Protein AF-A0A3D4AC19-F1 (afdb_monomer)

Secondary structure (DSSP, 8-state):
-HHHHTTTTTS-S--TT--TTGGG--SSS-HHHHHHHHHHHHHHT--GGG-SEEEETTEEEEHHHHHHHHHHHHHHHHHHHHHHHHHHHGGGPPP----

Solvent-accessible surface area (backbone atoms only — not comparable to full-atom values): 5936 Å² total; per-residue (Å²): 105,50,53,54,39,52,60,37,80,82,36,46,35,74,52,94,87,64,56,76,70,64,61,66,53,60,87,89,56,62,40,66,58,58,43,50,51,46,46,52,56,49,57,71,71,60,52,88,84,62,60,43,75,24,45,44,81,92,37,82,41,40,38,62,58,55,51,51,52,53,51,52,52,50,54,51,52,52,49,52,52,52,50,52,51,42,65,74,42,47,94,73,52,75,79,86,75,85,130

pLDDT: mean 85.82, std 9.53, range [39.0, 96.88]

Sequence (99 aa):
MLSRWTDFLTSDGEKECRNRESEFEAKDESVEGLCWNCIFKALEHLNDNDLGIITTRNELQSSAEANNRQIAHYVYHVGQIVYLAKAIQSLQWETLYYC

Radius of gyration: 16.44 Å; Cα contacts (8 Å, |Δi|>4): 71; chains: 1; bounding box: 35×32×44 Å

Foldseek 3Di:
DQLCLVVVLEDQSPDPPDDPVVLCDDPDDHSVCVVVVSNVVSVVPDDPVSQAWGHYPNDTDTPVVVVVVVVVVVVVVVVVVLVVVCVVCPVNDDDDDDD

Mean predicted aligned error: 5.97 Å

Structure (mmCIF, N/CA/C/O backbone):
data_AF-A0A3D4AC19-F1
#
_entry.id   AF-A0A3D4AC19-F1
#
loop_
_atom_site.group_PDB
_atom_site.id
_atom_site.type_symbol
_atom_site.label_atom_id
_atom_site.label_alt_id
_atom_site.label_comp_id
_atom_site.label_asym_id
_atom_site.label_entity_id
_atom_site.label_seq_id
_atom_site.pdbx_PDB_ins_code
_atom_site.Cartn_x
_atom_site.Cartn_y
_atom_site.Cartn_z
_atom_site.occupancy
_atom_site.B_iso_or_equiv
_atom_site.auth_seq_id
_atom_site.auth_comp_id
_atom_site.auth_asym_id
_atom_site.auth_atom_id
_atom_site.pdbx_PDB_model_num
ATOM 1 N N . MET A 1 1 ? -5.949 3.591 -4.911 1.00 77.12 1 MET A N 1
ATOM 2 C CA . MET A 1 1 ? -5.208 2.315 -5.017 1.00 77.12 1 MET A CA 1
ATOM 3 C C . MET A 1 1 ? -5.142 1.862 -6.467 1.00 77.12 1 MET A C 1
ATOM 5 O O . MET A 1 1 ? -4.052 1.542 -6.912 1.00 77.12 1 MET A O 1
ATOM 9 N N . LEU A 1 2 ? -6.243 1.922 -7.218 1.00 85.00 2 LEU A N 1
ATOM 10 C CA . LEU A 1 2 ? -6.340 1.446 -8.603 1.00 85.00 2 LEU A CA 1
ATOM 11 C C . LEU A 1 2 ? -5.279 2.024 -9.552 1.00 85.00 2 LEU A C 1
ATOM 13 O O . LEU A 1 2 ? -4.560 1.263 -10.195 1.00 85.00 2 LEU A O 1
ATOM 17 N N . SER A 1 3 ? -5.111 3.351 -9.599 1.00 86.31 3 SER A N 1
ATOM 18 C CA . SER A 1 3 ? -4.182 3.979 -10.556 1.00 86.31 3 SER A CA 1
ATOM 19 C C . SER A 1 3 ? -2.720 3.582 -10.320 1.00 86.31 3 SER A C 1
ATOM 21 O O . SER A 1 3 ? -1.949 3.494 -11.264 1.00 86.31 3 SER A O 1
ATOM 23 N N . ARG A 1 4 ? -2.341 3.306 -9.064 1.00 84.81 4 ARG A N 1
ATOM 24 C CA . ARG A 1 4 ? -0.965 2.929 -8.694 1.00 84.81 4 ARG A CA 1
ATOM 25 C C . ARG A 1 4 ? -0.622 1.476 -8.998 1.00 84.81 4 ARG A C 1
ATOM 27 O O . ARG A 1 4 ? 0.554 1.162 -9.071 1.00 84.81 4 ARG A O 1
ATOM 34 N N . TRP A 1 5 ? -1.622 0.609 -9.124 1.00 88.81 5 TRP A N 1
ATOM 35 C CA . TRP A 1 5 ? -1.424 -0.815 -9.411 1.00 88.81 5 TRP A CA 1
ATOM 36 C C . TRP A 1 5 ? -1.743 -1.173 -10.866 1.00 88.81 5 TRP A C 1
ATOM 38 O O . TRP A 1 5 ? -1.249 -2.174 -11.377 1.00 88.81 5 TRP A O 1
ATOM 48 N N . THR A 1 6 ? -2.505 -0.328 -11.564 1.00 87.38 6 THR A N 1
ATOM 49 C CA . THR A 1 6 ? -2.746 -0.465 -13.005 1.00 87.38 6 THR A CA 1
ATOM 50 C C . THR A 1 6 ? -1.497 -0.050 -13.780 1.00 87.38 6 THR A C 1
ATOM 52 O O . THR A 1 6 ? -1.062 1.096 -13.680 1.00 87.38 6 THR A O 1
ATOM 55 N N . ASP A 1 7 ? -0.939 -0.970 -14.569 1.00 86.62 7 ASP A N 1
ATOM 56 C CA . ASP A 1 7 ? 0.284 -0.771 -15.362 1.00 86.62 7 ASP A CA 1
ATOM 57 C C . ASP A 1 7 ? 1.507 -0.358 -14.520 1.00 86.62 7 ASP A C 1
ATOM 59 O O . ASP A 1 7 ? 2.359 0.397 -14.992 1.00 86.62 7 ASP A O 1
ATOM 63 N N . PHE A 1 8 ? 1.601 -0.807 -13.263 1.00 86.25 8 PHE A N 1
ATOM 64 C CA . PHE A 1 8 ? 2.534 -0.232 -12.280 1.00 86.25 8 PHE A CA 1
ATOM 65 C C . PHE A 1 8 ? 4.026 -0.360 -12.644 1.00 86.25 8 PHE A C 1
ATOM 67 O O . PHE A 1 8 ? 4.834 0.451 -12.202 1.00 86.25 8 PHE A O 1
ATOM 74 N N . LEU A 1 9 ? 4.402 -1.348 -13.466 1.00 88.69 9 LEU A N 1
ATOM 75 C CA . LEU A 1 9 ? 5.778 -1.502 -13.958 1.00 88.69 9 LEU A CA 1
ATOM 76 C C . LEU A 1 9 ? 6.141 -0.494 -15.056 1.00 88.69 9 LEU A C 1
ATOM 78 O O . LEU A 1 9 ? 7.315 -0.274 -15.336 1.00 88.69 9 LEU A O 1
ATOM 82 N N . THR A 1 10 ? 5.138 0.096 -15.707 1.00 87.69 10 THR A N 1
ATOM 83 C CA . THR A 1 10 ? 5.318 0.895 -16.931 1.00 87.69 10 THR A CA 1
ATOM 84 C C . THR A 1 10 ? 4.746 2.305 -16.828 1.00 87.69 10 THR A C 1
ATOM 86 O O . THR A 1 10 ? 4.988 3.128 -17.708 1.00 87.69 10 THR A O 1
ATOM 89 N N . SER A 1 11 ? 4.007 2.612 -15.760 1.00 86.69 11 SER A N 1
ATOM 90 C CA . SER A 1 11 ? 3.394 3.917 -15.542 1.00 86.69 11 SER A CA 1
ATOM 91 C C . SER A 1 11 ? 3.622 4.424 -14.123 1.00 86.69 11 SER A C 1
ATOM 93 O O . SER A 1 11 ? 3.687 3.647 -13.176 1.00 86.69 11 SER A O 1
ATOM 95 N N . ASP A 1 12 ? 3.684 5.749 -13.985 1.00 84.69 12 ASP A N 1
ATOM 96 C CA . ASP A 1 12 ? 3.893 6.434 -12.704 1.00 84.69 12 ASP A CA 1
ATOM 97 C C . ASP A 1 12 ? 2.775 6.151 -11.678 1.00 84.69 12 ASP A C 1
ATOM 99 O O . ASP A 1 12 ? 2.976 6.140 -10.463 1.00 84.69 12 ASP A O 1
ATOM 103 N N . GLY A 1 13 ? 1.556 5.925 -12.166 1.00 80.31 13 GLY A N 1
ATOM 104 C CA . GLY A 1 13 ? 0.366 5.814 -11.329 1.00 80.31 13 GLY A CA 1
ATOM 105 C C . GLY A 1 13 ? -0.207 7.158 -10.852 1.00 80.31 13 GLY A C 1
ATOM 106 O O . GLY A 1 13 ? -1.330 7.181 -10.339 1.00 80.31 13 GLY A O 1
ATOM 107 N N . GLU A 1 14 ? 0.482 8.284 -11.064 1.00 80.12 14 GLU A N 1
ATOM 108 C CA . GLU A 1 14 ? -0.069 9.651 -11.017 1.00 80.12 14 GLU A CA 1
ATOM 109 C C . GLU A 1 14 ? -0.398 10.148 -12.443 1.00 80.12 14 GLU A C 1
ATOM 111 O O . GLU A 1 14 ? 0.265 11.019 -12.998 1.00 80.12 14 GLU A O 1
ATOM 116 N N . LYS A 1 15 ? -1.412 9.546 -13.079 1.00 78.50 15 LYS A N 1
ATOM 117 C CA . LYS A 1 15 ? -1.849 9.899 -14.444 1.00 78.50 15 LYS A CA 1
ATOM 118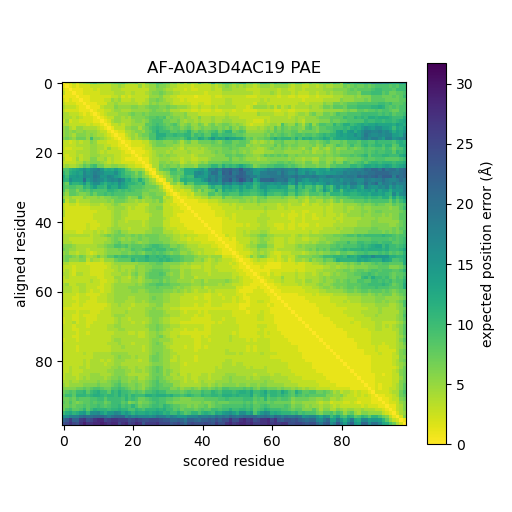 C C . LYS A 1 15 ? -2.592 11.250 -14.428 1.00 78.50 15 LYS A C 1
ATOM 120 O O . LYS A 1 15 ? -3.351 11.502 -13.499 1.00 78.50 15 LYS A O 1
ATOM 125 N N . GLU A 1 16 ? -2.461 12.093 -15.458 1.00 78.25 16 GLU A N 1
ATOM 126 C CA . GLU A 1 16 ? -3.182 13.390 -15.523 1.00 78.25 16 GLU A CA 1
ATOM 127 C C . GLU A 1 16 ? -4.710 13.232 -15.457 1.00 78.25 16 GLU A C 1
ATOM 129 O O . GLU A 1 16 ? -5.416 14.077 -14.914 1.00 78.25 16 GLU A O 1
ATOM 134 N N . CYS A 1 17 ? -5.229 12.114 -15.967 1.00 78.38 17 CYS A N 1
ATOM 135 C CA . CYS A 1 17 ? -6.647 11.767 -15.916 1.00 78.38 17 CYS A CA 1
ATOM 136 C C . CYS A 1 17 ? -7.088 11.126 -14.588 1.00 78.38 17 CYS A C 1
ATOM 138 O O . CYS A 1 17 ? -8.228 10.669 -14.473 1.00 78.38 17 CYS A O 1
ATOM 140 N N . ARG A 1 18 ? -6.202 11.038 -13.589 1.00 83.69 18 ARG A N 1
ATOM 141 C CA . ARG A 1 18 ? -6.491 10.371 -12.322 1.00 83.69 18 ARG A CA 1
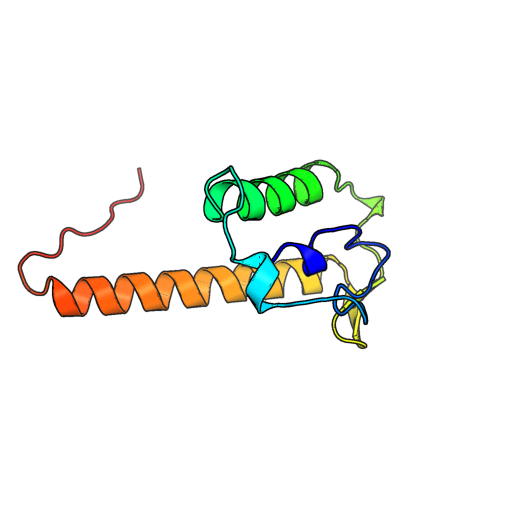ATOM 142 C C . ARG A 1 18 ? -7.427 11.218 -11.462 1.00 83.69 18 ARG A C 1
ATOM 144 O O . ARG A 1 18 ? -7.061 12.289 -10.991 1.00 83.69 18 ARG A O 1
ATOM 151 N N . ASN A 1 19 ? -8.600 10.668 -11.166 1.00 84.94 19 ASN A N 1
ATOM 152 C CA . ASN A 1 19 ? -9.515 11.193 -10.159 1.00 84.94 19 ASN A CA 1
ATOM 153 C C . ASN A 1 19 ? -9.458 10.292 -8.918 1.00 84.94 19 ASN A C 1
ATOM 155 O O . ASN A 1 19 ? -9.965 9.168 -8.926 1.00 84.94 19 ASN A O 1
ATOM 159 N N . ARG A 1 20 ? -8.802 10.785 -7.863 1.00 83.94 20 ARG A N 1
ATOM 160 C CA . ARG A 1 20 ? -8.495 10.000 -6.664 1.00 83.94 20 ARG A CA 1
ATOM 161 C C . ARG A 1 20 ? -9.753 9.588 -5.914 1.00 83.94 20 ARG A C 1
ATOM 163 O O . ARG A 1 20 ? -9.799 8.467 -5.425 1.00 83.94 20 ARG A O 1
ATOM 170 N N . GLU A 1 21 ? -10.731 10.474 -5.818 1.00 83.38 21 GLU A N 1
ATOM 171 C CA . GLU A 1 21 ? -11.999 10.256 -5.130 1.00 83.38 21 GLU A CA 1
ATOM 172 C C . GLU A 1 21 ? -12.785 9.139 -5.817 1.00 83.38 21 GLU A C 1
ATOM 174 O O . GLU A 1 21 ? -13.215 8.192 -5.161 1.00 83.38 21 GLU A O 1
ATOM 179 N N . SER A 1 22 ? -12.843 9.176 -7.150 1.00 82.81 22 SER A N 1
ATOM 180 C CA . SER A 1 22 ? -13.547 8.167 -7.946 1.00 82.81 22 SER A CA 1
ATOM 181 C C . SER A 1 22 ? -12.946 6.762 -7.842 1.00 82.81 22 SER A C 1
ATOM 183 O O . SER A 1 22 ? -13.649 5.781 -8.069 1.00 82.81 22 SER A O 1
ATOM 185 N N . GLU A 1 23 ? -11.670 6.627 -7.450 1.00 80.12 23 GLU A N 1
ATOM 186 C CA . GLU A 1 23 ? -11.068 5.310 -7.187 1.00 80.12 23 GLU A CA 1
ATOM 187 C C . GLU A 1 23 ? -11.689 4.604 -5.975 1.00 80.12 23 GLU A C 1
ATOM 189 O O . GLU A 1 23 ? -11.466 3.407 -5.795 1.00 80.12 23 GLU A O 1
ATOM 194 N N . PHE A 1 24 ? -12.423 5.339 -5.136 1.00 76.94 24 PHE A N 1
ATOM 195 C CA . PHE A 1 24 ? -13.089 4.827 -3.945 1.00 76.94 24 PHE A CA 1
ATOM 196 C C . PHE A 1 24 ? -14.620 4.857 -4.060 1.00 76.94 24 PHE A C 1
ATOM 198 O O . PHE A 1 24 ? -15.310 4.649 -3.064 1.00 76.94 24 PHE A O 1
ATOM 205 N N . GLU A 1 25 ? -15.162 5.107 -5.253 1.00 79.44 25 GLU A N 1
ATOM 206 C CA . GLU A 1 25 ? -16.601 5.082 -5.513 1.00 79.44 25 GLU A CA 1
ATOM 207 C C . GLU A 1 25 ? -17.025 3.702 -6.037 1.00 79.44 25 GLU A C 1
ATOM 209 O O . GLU A 1 25 ? -16.488 3.203 -7.027 1.00 79.44 25 GLU A O 1
ATOM 214 N N . ALA A 1 26 ? -18.011 3.070 -5.391 1.00 62.56 26 ALA A N 1
ATOM 215 C CA . ALA A 1 26 ? -18.606 1.829 -5.891 1.00 62.56 26 ALA A CA 1
ATOM 216 C C . ALA A 1 26 ? -19.637 2.182 -6.955 1.00 62.56 26 ALA A C 1
ATOM 218 O O . ALA A 1 26 ? -20.591 2.902 -6.664 1.00 62.56 26 ALA A O 1
ATOM 219 N N . LYS A 1 27 ? -19.459 1.655 -8.168 1.00 65.38 27 LYS A N 1
ATOM 220 C CA . LYS A 1 27 ? -20.477 1.753 -9.220 1.00 65.38 27 LYS A CA 1
ATOM 221 C C . LYS A 1 27 ? -21.380 0.517 -9.250 1.00 65.38 27 LYS A C 1
ATOM 223 O O . LYS A 1 27 ? -22.586 0.705 -9.271 1.00 65.38 27 LYS A O 1
ATOM 228 N N . ASP A 1 28 ? -20.822 -0.695 -9.120 1.00 62.53 28 ASP A N 1
ATOM 229 C CA . ASP A 1 28 ? -21.592 -1.960 -9.172 1.00 62.53 28 ASP A CA 1
ATOM 230 C C . ASP A 1 28 ? -21.026 -3.123 -8.308 1.00 62.53 28 ASP A C 1
ATOM 232 O O . ASP A 1 28 ? -21.749 -4.065 -7.991 1.00 62.53 28 ASP A O 1
ATOM 236 N N . GLU A 1 29 ? -19.760 -3.064 -7.874 1.00 62.69 29 GLU A N 1
ATOM 237 C CA . GLU A 1 29 ? -19.118 -4.018 -6.945 1.00 62.69 29 GLU A CA 1
ATOM 238 C C . GLU A 1 29 ? -18.693 -3.297 -5.655 1.00 62.69 29 GLU A C 1
ATOM 240 O O . GLU A 1 29 ? -18.584 -2.066 -5.635 1.00 62.69 29 GLU A O 1
ATOM 245 N N . SER A 1 30 ? -18.409 -4.034 -4.570 1.00 73.31 30 SER A N 1
ATOM 246 C CA . SER A 1 30 ? -17.800 -3.401 -3.396 1.00 73.31 30 SER A CA 1
ATOM 247 C C . SER A 1 30 ? -16.442 -2.807 -3.794 1.00 73.31 30 SER A C 1
ATOM 249 O O . SER A 1 30 ? -15.579 -3.487 -4.350 1.00 73.31 30 SER A O 1
ATOM 251 N N . VAL A 1 31 ? -16.248 -1.515 -3.512 1.00 67.69 31 VAL A N 1
ATOM 252 C CA . VAL A 1 31 ? -14.997 -0.771 -3.780 1.00 67.69 31 VAL A CA 1
ATOM 253 C C . VAL A 1 31 ? -13.772 -1.530 -3.285 1.00 67.69 31 VAL A C 1
ATOM 255 O O . VAL A 1 31 ? -12.722 -1.550 -3.927 1.00 67.69 31 VAL A O 1
ATOM 258 N N . GLU A 1 32 ? -13.932 -2.161 -2.125 1.00 68.88 32 GLU A N 1
ATOM 259 C CA . GLU A 1 32 ? -12.922 -2.978 -1.481 1.00 68.88 32 GLU A CA 1
ATOM 260 C C . GLU A 1 32 ? -12.499 -4.157 -2.367 1.00 68.88 32 GLU A C 1
ATOM 262 O O . GLU A 1 32 ? -11.306 -4.317 -2.627 1.00 68.88 32 GLU A O 1
ATOM 267 N N . GLY A 1 33 ? -13.458 -4.923 -2.899 1.00 75.50 33 GLY A N 1
ATOM 268 C CA . GLY A 1 33 ? -13.183 -6.054 -3.782 1.00 75.50 33 GLY A CA 1
ATOM 269 C C . GLY A 1 33 ? -12.440 -5.628 -5.046 1.00 75.50 33 GLY A C 1
ATOM 270 O O . GLY A 1 33 ? -11.429 -6.230 -5.399 1.00 75.50 33 GLY A O 1
ATOM 271 N N . LEU A 1 34 ? -12.870 -4.535 -5.681 1.00 79.31 34 LEU A N 1
ATOM 272 C CA . LEU A 1 34 ? -12.211 -3.987 -6.871 1.00 79.31 34 LEU A CA 1
ATOM 273 C C . LEU A 1 34 ? -10.758 -3.573 -6.601 1.00 79.31 34 LE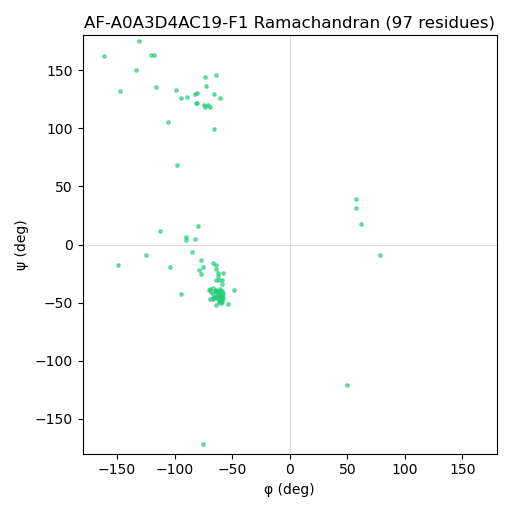U A C 1
ATOM 275 O O . LEU A 1 34 ? -9.858 -3.908 -7.378 1.00 79.31 34 LEU A O 1
ATOM 279 N N . CYS A 1 35 ? -10.512 -2.861 -5.498 1.00 81.25 35 CYS A N 1
ATOM 280 C CA . CYS A 1 35 ? -9.174 -2.382 -5.156 1.00 81.25 35 CYS A CA 1
ATOM 281 C C . CYS A 1 35 ? -8.219 -3.532 -4.830 1.00 81.25 35 CYS A C 1
ATOM 283 O O . CYS A 1 35 ? -7.111 -3.562 -5.365 1.00 81.25 35 CYS A O 1
ATOM 285 N N . TRP A 1 36 ? -8.639 -4.485 -3.997 1.00 86.56 36 TRP A N 1
ATOM 286 C CA .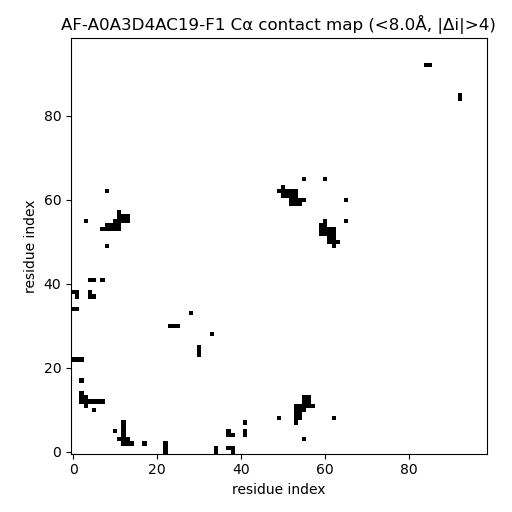 TRP A 1 36 ? -7.796 -5.625 -3.637 1.00 86.56 36 TRP A CA 1
ATOM 287 C C . TRP A 1 36 ? -7.557 -6.563 -4.818 1.00 86.56 36 TRP A C 1
ATOM 289 O O . TRP A 1 36 ? -6.418 -6.961 -5.047 1.00 86.56 36 TRP A O 1
ATOM 299 N N . ASN A 1 37 ? -8.578 -6.838 -5.633 1.00 88.38 37 ASN A N 1
ATOM 300 C CA . ASN A 1 37 ? -8.417 -7.655 -6.836 1.00 88.38 37 ASN A CA 1
ATOM 301 C C . ASN A 1 37 ? -7.424 -7.034 -7.826 1.00 88.38 37 ASN A C 1
ATOM 303 O O . ASN A 1 37 ? -6.649 -7.759 -8.443 1.00 88.38 37 ASN A O 1
ATOM 307 N N . CYS A 1 38 ? -7.417 -5.706 -7.979 1.00 88.81 38 CYS A N 1
ATOM 308 C CA . CYS A 1 38 ? -6.434 -5.009 -8.812 1.00 88.81 38 CYS A CA 1
ATOM 309 C C . CYS A 1 38 ? -4.999 -5.237 -8.307 1.00 88.81 38 CYS A C 1
ATOM 311 O O . CYS A 1 38 ? -4.115 -5.555 -9.100 1.00 88.81 38 CYS A O 1
ATOM 313 N N . ILE A 1 39 ? -4.787 -5.140 -6.991 1.00 89.81 39 ILE A N 1
ATOM 314 C CA . ILE A 1 39 ? -3.485 -5.374 -6.352 1.00 89.81 39 ILE A CA 1
ATOM 315 C C . ILE A 1 39 ? -3.045 -6.825 -6.539 1.00 89.81 39 ILE A C 1
ATOM 317 O O . ILE A 1 39 ? -1.941 -7.069 -7.018 1.00 89.81 39 ILE A O 1
ATOM 321 N N . PHE A 1 40 ? -3.900 -7.788 -6.188 1.00 89.75 40 PHE A N 1
ATOM 322 C CA . PHE A 1 40 ? -3.549 -9.206 -6.263 1.00 89.75 40 PHE A CA 1
ATOM 323 C C . PHE A 1 40 ? -3.249 -9.636 -7.693 1.00 89.75 40 PHE A C 1
ATOM 325 O O . PHE A 1 40 ? -2.218 -10.256 -7.924 1.00 89.75 40 PHE A O 1
ATOM 332 N N . LYS A 1 41 ? -4.053 -9.193 -8.667 1.00 90.44 41 LYS A N 1
ATOM 333 C CA . LYS A 1 41 ? -3.754 -9.425 -10.084 1.00 90.44 41 LYS A CA 1
ATOM 334 C C . LYS A 1 41 ? -2.403 -8.840 -10.479 1.00 90.44 41 LYS A C 1
ATOM 336 O O . LYS A 1 41 ? -1.651 -9.508 -11.173 1.00 90.44 41 LYS A O 1
ATOM 341 N N . ALA A 1 42 ? -2.071 -7.619 -10.064 1.00 89.62 42 ALA A N 1
ATOM 342 C CA . ALA A 1 42 ? -0.776 -7.025 -10.395 1.00 89.62 42 ALA A CA 1
ATOM 343 C C . ALA A 1 42 ? 0.398 -7.812 -9.783 1.00 89.62 42 ALA A C 1
ATOM 345 O O . ALA A 1 42 ? 1.407 -8.011 -10.451 1.00 89.62 42 ALA A O 1
ATOM 346 N N . LEU A 1 43 ? 0.249 -8.292 -8.544 1.00 88.94 43 LEU A N 1
ATOM 347 C CA . LEU A 1 43 ? 1.269 -9.081 -7.850 1.00 88.94 43 LEU A CA 1
ATOM 348 C C . LEU A 1 43 ? 1.444 -10.488 -8.437 1.00 88.94 43 LEU A C 1
ATOM 350 O O . LEU A 1 43 ? 2.573 -10.951 -8.552 1.00 88.94 43 LEU A O 1
ATOM 354 N N . GLU A 1 44 ? 0.358 -11.154 -8.834 1.00 90.25 44 GLU A N 1
ATOM 355 C CA . GLU A 1 44 ? 0.388 -12.501 -9.428 1.00 90.25 44 GLU A CA 1
ATOM 356 C C . GLU A 1 44 ? 1.166 -12.566 -10.749 1.00 90.25 44 GLU A C 1
ATOM 358 O O . GLU A 1 44 ? 1.700 -13.616 -11.095 1.00 90.25 44 GLU A O 1
ATOM 363 N N . HIS A 1 45 ? 1.247 -11.455 -11.486 1.00 86.81 45 HIS A N 1
ATOM 364 C CA . HIS A 1 45 ? 1.986 -11.391 -12.748 1.00 86.81 45 HIS A CA 1
ATOM 365 C C . HIS A 1 45 ? 3.482 -11.100 -12.568 1.00 86.81 45 HIS A C 1
ATOM 367 O O . HIS A 1 45 ? 4.219 -11.152 -13.554 1.00 86.81 45 HIS A O 1
ATOM 373 N N . LEU A 1 46 ? 3.939 -10.800 -11.345 1.00 88.38 46 LEU A N 1
ATOM 374 C CA . LEU A 1 46 ? 5.342 -10.481 -11.108 1.00 88.38 46 LEU A CA 1
ATOM 375 C C . LEU A 1 46 ? 6.232 -11.713 -11.189 1.00 88.38 46 LEU A C 1
ATOM 377 O O . LEU A 1 46 ? 5.951 -12.759 -10.607 1.00 88.38 46 LEU A O 1
ATOM 381 N N . ASN A 1 47 ? 7.359 -11.543 -11.866 1.00 88.25 47 ASN A N 1
ATOM 382 C CA . ASN A 1 47 ? 8.452 -12.501 -11.905 1.00 88.25 47 ASN A CA 1
ATOM 383 C C . ASN A 1 47 ? 9.795 -11.809 -11.619 1.00 88.25 47 ASN A C 1
ATOM 385 O O . ASN A 1 47 ? 9.876 -10.586 -11.501 1.00 88.25 47 ASN A O 1
ATOM 389 N N . ASP A 1 48 ? 10.869 -12.594 -11.527 1.00 86.88 48 ASP A N 1
ATOM 390 C CA . ASP A 1 48 ? 12.205 -12.097 -11.169 1.00 86.88 48 ASP A CA 1
ATOM 391 C C . ASP A 1 48 ? 12.732 -10.998 -12.111 1.00 86.88 48 ASP A C 1
ATOM 393 O O . ASP A 1 48 ? 13.543 -10.167 -11.698 1.00 86.88 48 ASP A O 1
ATOM 397 N N . ASN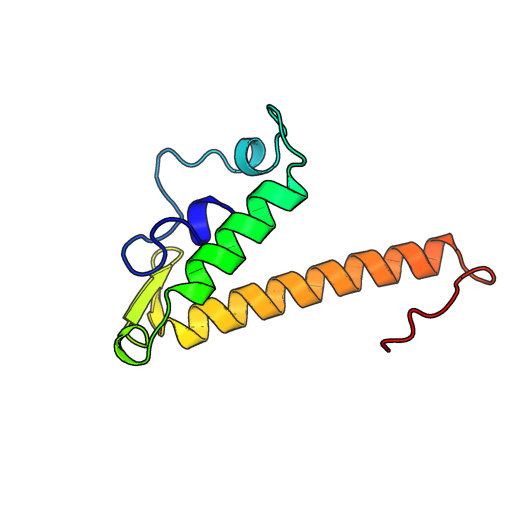 A 1 49 ? 12.258 -10.945 -13.362 1.00 87.44 49 ASN A N 1
ATOM 398 C CA . ASN A 1 49 ? 12.663 -9.910 -14.317 1.00 87.44 49 ASN A CA 1
ATOM 399 C C . ASN A 1 49 ? 11.983 -8.553 -14.062 1.00 87.44 49 ASN A C 1
ATOM 401 O O . ASN A 1 49 ? 12.438 -7.539 -14.590 1.00 87.44 49 ASN A O 1
ATOM 405 N N . ASP A 1 50 ? 10.939 -8.507 -13.232 1.00 86.06 50 ASP A N 1
ATOM 406 C CA . ASP A 1 50 ? 10.166 -7.294 -12.938 1.00 86.06 50 ASP A CA 1
ATOM 407 C C . ASP A 1 50 ? 10.726 -6.502 -11.742 1.00 86.06 50 ASP A C 1
ATOM 409 O O . ASP A 1 50 ? 10.153 -5.499 -11.308 1.00 86.06 50 ASP A O 1
ATOM 413 N N . LEU A 1 51 ? 11.881 -6.912 -11.206 1.00 83.75 51 LEU A N 1
ATOM 414 C CA . LEU A 1 51 ? 12.573 -6.276 -10.074 1.00 83.75 51 LEU A CA 1
ATOM 415 C C . LEU A 1 51 ? 13.390 -5.021 -10.454 1.00 83.75 51 LEU A C 1
ATOM 417 O O . LEU A 1 51 ? 14.251 -4.568 -9.697 1.00 83.75 51 LEU A O 1
ATOM 421 N N . GLY A 1 52 ? 13.136 -4.464 -11.640 1.00 90.81 52 GLY A N 1
ATOM 422 C CA . GLY A 1 52 ? 13.843 -3.312 -12.194 1.00 90.81 52 GLY A CA 1
ATOM 423 C C . GLY A 1 52 ? 13.472 -1.964 -11.568 1.00 90.81 52 GLY A C 1
ATOM 424 O O . GLY A 1 52 ? 12.758 -1.869 -10.568 1.00 90.81 52 GLY A O 1
ATOM 425 N N . ILE A 1 53 ? 13.980 -0.893 -12.182 1.00 93.12 53 ILE A N 1
ATOM 426 C CA . ILE A 1 53 ? 13.629 0.485 -11.828 1.00 93.12 53 ILE A CA 1
ATOM 427 C C . ILE A 1 53 ? 12.298 0.848 -12.485 1.00 93.12 53 ILE A C 1
ATOM 429 O O . ILE A 1 53 ? 12.136 0.686 -13.692 1.00 93.12 53 ILE A O 1
ATOM 433 N N . ILE A 1 54 ? 11.381 1.384 -11.690 1.00 91.88 54 ILE A N 1
ATOM 434 C CA . ILE A 1 54 ? 10.104 1.942 -12.123 1.00 91.88 54 ILE A CA 1
ATOM 435 C C . ILE A 1 54 ? 10.024 3.413 -11.715 1.00 91.88 54 ILE A C 1
ATOM 437 O O . ILE A 1 54 ? 10.759 3.876 -10.837 1.00 91.88 54 ILE A O 1
ATOM 441 N N . THR A 1 55 ? 9.098 4.141 -12.328 1.00 89.44 55 THR A N 1
ATOM 442 C CA . THR A 1 55 ? 8.743 5.493 -11.894 1.00 89.44 55 THR A CA 1
ATOM 443 C C . THR A 1 55 ? 7.483 5.415 -11.046 1.00 89.44 55 THR A C 1
ATOM 445 O O . THR A 1 55 ? 6.516 4.765 -11.431 1.00 89.44 55 THR A O 1
ATOM 448 N N . THR A 1 56 ? 7.457 6.067 -9.889 1.00 86.62 56 THR A N 1
ATOM 449 C CA . THR A 1 56 ? 6.212 6.275 -9.134 1.00 86.62 56 THR A CA 1
ATOM 450 C C . THR A 1 56 ? 6.305 7.598 -8.398 1.00 86.62 56 THR A C 1
ATOM 452 O O . THR A 1 56 ? 7.298 7.847 -7.717 1.00 86.62 56 THR A O 1
ATOM 455 N N . ARG A 1 57 ? 5.265 8.430 -8.490 1.00 84.88 57 ARG A N 1
ATOM 456 C CA . ARG A 1 57 ? 5.221 9.791 -7.928 1.00 84.88 57 ARG A CA 1
ATOM 457 C C . ARG A 1 57 ? 6.344 10.694 -8.453 1.00 84.88 57 ARG A C 1
ATOM 459 O O . ARG A 1 57 ? 6.887 11.493 -7.697 1.00 84.88 57 ARG A O 1
ATOM 466 N N . ASN A 1 58 ? 6.666 10.581 -9.738 1.00 86.88 58 ASN A N 1
ATOM 467 C CA . ASN A 1 58 ? 7.775 11.250 -10.421 1.00 86.88 58 ASN A CA 1
ATOM 468 C C . ASN A 1 58 ? 9.174 10.889 -9.886 1.00 86.88 58 ASN A C 1
ATOM 470 O O . ASN A 1 58 ? 10.139 11.601 -10.159 1.00 86.88 58 ASN A O 1
ATOM 474 N N . GLU A 1 59 ? 9.304 9.786 -9.146 1.00 88.19 59 GLU A N 1
ATOM 475 C CA . GLU A 1 59 ? 10.573 9.317 -8.588 1.00 88.19 59 GLU A CA 1
ATOM 476 C C . GLU A 1 59 ? 10.958 7.959 -9.182 1.00 88.19 59 GLU A C 1
ATOM 478 O O . GLU A 1 59 ? 10.125 7.053 -9.286 1.00 88.19 59 GLU A O 1
ATOM 483 N N . LEU A 1 60 ? 12.233 7.821 -9.559 1.00 92.56 60 LEU A N 1
ATOM 484 C CA . LEU A 1 60 ? 12.820 6.552 -9.989 1.00 92.56 60 LEU A CA 1
ATOM 485 C C . LEU A 1 60 ? 13.229 5.725 -8.773 1.00 92.56 60 LEU A C 1
ATOM 487 O O . LEU A 1 60 ? 13.956 6.207 -7.907 1.00 92.56 60 LEU A O 1
ATOM 491 N N . GLN A 1 61 ? 12.812 4.467 -8.744 1.00 92.12 61 GLN A N 1
ATOM 492 C CA . GLN A 1 61 ? 13.098 3.537 -7.654 1.00 92.12 61 GLN A CA 1
ATOM 493 C C . GLN A 1 61 ? 12.911 2.095 -8.085 1.00 92.12 61 GLN A C 1
ATOM 495 O O . GLN A 1 61 ? 12.230 1.822 -9.068 1.00 92.12 61 GLN A O 1
ATOM 500 N N . SER A 1 62 ? 13.481 1.156 -7.335 1.00 91.81 62 SER A N 1
ATOM 501 C CA . SER A 1 62 ? 13.224 -0.259 -7.610 1.00 91.81 62 SER A CA 1
ATOM 502 C C . SER A 1 62 ? 11.750 -0.607 -7.384 1.00 91.81 62 SER A C 1
ATOM 504 O O . SER A 1 62 ? 11.106 -0.075 -6.471 1.00 91.81 62 SER A O 1
ATOM 506 N N . SER A 1 63 ? 11.215 -1.534 -8.177 1.00 90.81 63 SER A N 1
ATOM 507 C CA . SER A 1 63 ? 9.856 -2.049 -7.984 1.00 90.81 63 SER A CA 1
ATOM 508 C C . SER A 1 63 ? 9.682 -2.679 -6.597 1.00 90.81 63 SER A C 1
ATOM 510 O O . SER A 1 63 ? 8.642 -2.502 -5.965 1.00 90.81 63 SER A O 1
ATOM 512 N N . ALA A 1 64 ? 10.730 -3.310 -6.058 1.00 90.12 64 ALA A N 1
ATOM 513 C CA . ALA A 1 64 ? 10.756 -3.823 -4.690 1.00 90.12 64 ALA A CA 1
ATOM 514 C C . ALA A 1 64 ? 10.549 -2.715 -3.639 1.00 90.12 64 ALA A C 1
ATOM 516 O O . ALA A 1 64 ? 9.756 -2.876 -2.709 1.00 90.12 64 ALA A O 1
ATOM 517 N N . GLU A 1 65 ? 11.220 -1.571 -3.787 1.00 91.62 65 GLU A N 1
ATOM 518 C CA . GLU A 1 65 ? 11.06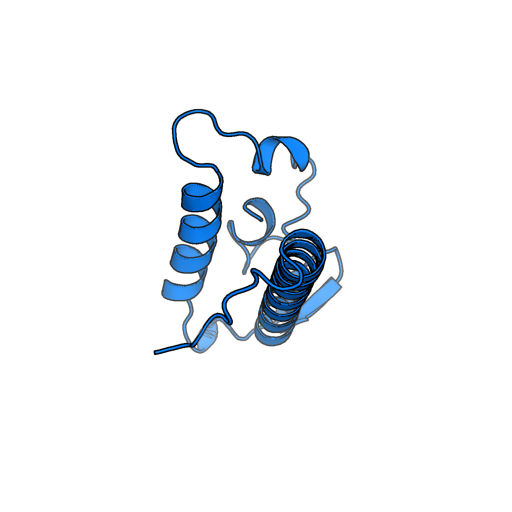1 -0.431 -2.879 1.00 91.62 65 GLU A CA 1
ATOM 519 C C . GLU A 1 65 ? 9.657 0.181 -2.979 1.00 91.62 65 GLU A C 1
ATOM 521 O O . GLU A 1 65 ? 9.020 0.459 -1.957 1.00 91.62 65 GLU A O 1
ATOM 526 N N . ALA A 1 66 ? 9.138 0.326 -4.202 1.00 90.25 66 ALA A N 1
ATOM 527 C CA . ALA A 1 66 ? 7.776 0.796 -4.441 1.00 90.25 66 ALA A CA 1
ATOM 528 C C . ALA A 1 66 ? 6.723 -0.099 -3.789 1.00 90.25 66 ALA A C 1
ATOM 530 O O . ALA A 1 66 ? 5.861 0.402 -3.057 1.00 90.25 66 ALA A O 1
ATOM 531 N N . ASN A 1 67 ? 6.844 -1.412 -3.975 1.00 89.75 67 ASN A N 1
ATOM 532 C CA . ASN A 1 67 ? 5.954 -2.397 -3.375 1.00 89.75 67 ASN A CA 1
ATOM 533 C C . ASN A 1 67 ? 6.021 -2.342 -1.845 1.00 89.75 67 ASN A C 1
ATOM 535 O O . ASN A 1 67 ? 4.986 -2.230 -1.185 1.00 89.75 67 ASN A O 1
ATOM 539 N N . ASN A 1 68 ? 7.226 -2.321 -1.272 1.00 91.44 68 ASN A N 1
ATOM 540 C CA . ASN A 1 68 ? 7.402 -2.267 0.179 1.00 91.44 68 ASN A CA 1
ATOM 541 C C . ASN A 1 68 ? 6.796 -1.008 0.802 1.00 91.44 68 ASN A C 1
ATOM 543 O O . ASN A 1 68 ? 6.141 -1.097 1.841 1.00 91.44 68 ASN A O 1
ATOM 547 N N . ARG A 1 69 ? 6.948 0.163 0.175 1.00 91.31 69 ARG A N 1
ATOM 548 C CA . ARG A 1 69 ? 6.323 1.390 0.692 1.00 91.31 69 ARG A CA 1
ATOM 549 C C . ARG A 1 69 ? 4.801 1.342 0.624 1.00 91.31 69 ARG A C 1
ATOM 551 O O . ARG A 1 69 ? 4.149 1.815 1.553 1.00 91.31 69 ARG A O 1
ATOM 558 N N . GLN A 1 70 ? 4.228 0.761 -0.430 1.00 89.94 70 GLN A N 1
ATOM 559 C CA . GLN A 1 70 ? 2.777 0.590 -0.542 1.00 89.94 70 GLN A CA 1
ATOM 560 C C . GLN A 1 70 ? 2.245 -0.370 0.531 1.00 89.94 70 GLN A C 1
ATOM 562 O O . GLN A 1 70 ? 1.280 -0.035 1.215 1.00 89.94 70 GLN A O 1
ATOM 567 N N . ILE A 1 71 ? 2.917 -1.504 0.749 1.00 90.88 71 ILE A N 1
ATOM 568 C CA . ILE A 1 71 ? 2.569 -2.463 1.808 1.00 90.88 71 ILE A CA 1
ATOM 569 C C . ILE A 1 71 ? 2.658 -1.799 3.187 1.00 90.88 71 ILE A C 1
ATOM 571 O O . ILE A 1 71 ? 1.704 -1.860 3.961 1.00 90.88 71 ILE A O 1
ATOM 575 N N . ALA A 1 72 ? 3.762 -1.108 3.484 1.00 94.31 72 ALA A N 1
ATOM 576 C CA . ALA A 1 72 ? 3.943 -0.409 4.755 1.00 94.31 72 ALA A CA 1
ATOM 577 C C . ALA A 1 72 ? 2.846 0.642 4.996 1.00 94.31 72 ALA A C 1
ATOM 579 O O . ALA A 1 72 ? 2.320 0.756 6.102 1.00 94.31 72 ALA A O 1
ATOM 580 N N . HIS A 1 73 ? 2.454 1.371 3.950 1.00 92.38 73 HIS A N 1
ATOM 581 C CA . HIS A 1 73 ? 1.362 2.337 4.007 1.00 92.38 73 HIS A CA 1
ATOM 582 C C . HIS A 1 73 ? 0.007 1.674 4.312 1.00 92.38 73 HIS A C 1
ATOM 58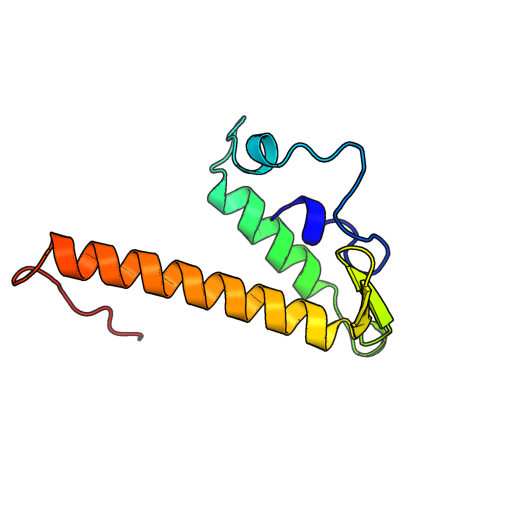4 O O . HIS A 1 73 ? -0.775 2.205 5.101 1.00 92.38 73 HIS A O 1
ATOM 590 N N . TYR A 1 74 ? -0.279 0.500 3.740 1.00 91.38 74 TYR A N 1
ATOM 591 C CA . TYR A 1 74 ? -1.505 -0.245 4.050 1.00 91.38 74 TYR A CA 1
ATOM 592 C C . TYR A 1 74 ? -1.513 -0.748 5.489 1.00 91.38 74 TYR A C 1
ATOM 594 O O . TYR A 1 74 ? -2.488 -0.524 6.203 1.00 91.38 74 TYR A O 1
ATOM 602 N N . VAL A 1 75 ? -0.407 -1.340 5.947 1.00 94.38 75 VAL A N 1
ATOM 603 C CA . VAL A 1 75 ? -0.252 -1.792 7.338 1.00 94.38 75 VAL A CA 1
ATOM 604 C C . VAL A 1 75 ? -0.438 -0.630 8.316 1.00 94.38 75 VAL A C 1
ATOM 606 O O . VAL A 1 75 ? -1.125 -0.782 9.325 1.00 94.38 75 VAL A O 1
ATOM 609 N N . TYR A 1 76 ? 0.107 0.548 8.001 1.00 96.44 76 TYR A N 1
ATOM 610 C CA . TYR A 1 76 ? -0.069 1.751 8.812 1.00 96.44 76 TYR A CA 1
ATOM 611 C C . TYR A 1 76 ? -1.548 2.131 8.971 1.00 96.44 76 TYR A C 1
ATOM 613 O O . TYR A 1 76 ? -2.018 2.317 10.095 1.00 96.44 76 TYR A O 1
ATOM 621 N N . HIS A 1 77 ? -2.309 2.184 7.873 1.00 93.62 77 HIS A N 1
ATOM 622 C CA . HIS A 1 77 ? -3.734 2.517 7.929 1.00 93.62 77 HIS A CA 1
ATOM 623 C C . HIS A 1 77 ? -4.587 1.436 8.594 1.00 93.62 77 HIS A C 1
ATOM 625 O O . HIS A 1 77 ? -5.480 1.767 9.372 1.00 93.62 77 HIS A O 1
ATOM 631 N N . VAL A 1 78 ? -4.288 0.154 8.370 1.00 93.75 78 VAL A N 1
ATOM 632 C CA . VAL A 1 78 ? -4.934 -0.946 9.106 1.00 93.75 78 VAL A CA 1
ATOM 633 C C . VAL A 1 78 ? -4.692 -0.785 10.609 1.00 93.75 78 VAL A C 1
ATOM 635 O O . VAL A 1 78 ? -5.627 -0.886 11.401 1.00 93.75 78 VAL A O 1
ATOM 638 N N . GLY A 1 79 ? -3.465 -0.442 11.010 1.00 94.19 79 GLY A N 1
ATOM 639 C CA . GLY A 1 79 ? -3.127 -0.144 12.400 1.00 94.19 79 GLY A CA 1
ATOM 640 C C . GLY A 1 79 ? -3.936 1.020 12.979 1.00 94.19 79 GLY A C 1
ATOM 641 O O . GLY A 1 79 ? -4.456 0.903 14.088 1.00 94.19 79 GLY A O 1
ATOM 642 N N . GLN A 1 80 ? -4.101 2.114 12.228 1.00 96.88 80 GLN A N 1
ATOM 643 C CA . GLN A 1 80 ? -4.937 3.250 12.640 1.00 96.88 80 GLN A CA 1
ATOM 644 C C . GLN A 1 80 ? -6.403 2.843 12.841 1.00 96.88 80 GLN A C 1
ATOM 646 O O . GLN A 1 80 ? -7.003 3.207 13.852 1.00 96.88 80 GLN A O 1
ATOM 651 N N . ILE A 1 81 ? -6.966 2.058 11.918 1.00 94.44 81 ILE A N 1
ATOM 652 C CA . ILE A 1 81 ? -8.346 1.560 12.006 1.00 94.44 81 ILE A CA 1
ATOM 653 C C . ILE A 1 81 ? -8.517 0.682 13.248 1.00 94.44 81 ILE A C 1
ATOM 655 O O . ILE A 1 81 ? -9.426 0.913 14.045 1.00 94.44 81 ILE A O 1
ATOM 659 N N . VAL A 1 82 ? -7.616 -0.282 13.462 1.00 94.44 82 VAL A N 1
ATOM 660 C CA . VAL A 1 82 ? -7.650 -1.166 14.638 1.00 94.44 82 VAL A CA 1
ATOM 661 C C . VAL A 1 82 ? -7.495 -0.369 15.932 1.00 94.44 82 VAL A C 1
ATOM 663 O O . VAL A 1 82 ? -8.179 -0.654 16.911 1.00 94.44 82 VAL A O 1
ATOM 666 N N . TYR A 1 83 ? -6.623 0.640 15.955 1.00 94.44 83 TYR A N 1
ATOM 667 C CA . TYR A 1 83 ? -6.434 1.495 17.124 1.00 94.44 83 TYR A CA 1
ATOM 668 C C . TYR A 1 83 ? -7.706 2.279 17.476 1.00 94.44 83 TYR A C 1
ATOM 670 O O . TYR A 1 83 ? -8.119 2.290 18.636 1.00 94.44 83 TYR A O 1
ATOM 678 N N . LEU A 1 84 ? -8.362 2.884 16.482 1.00 96.06 84 LEU A N 1
ATOM 679 C CA . LEU A 1 84 ? -9.631 3.588 16.681 1.00 96.06 84 LEU A CA 1
ATOM 680 C C . LEU A 1 84 ? -10.740 2.635 17.136 1.00 96.06 84 LEU A C 1
ATOM 682 O O . LEU A 1 84 ? -11.453 2.937 18.089 1.00 96.06 84 LEU A O 1
ATOM 686 N N . ALA A 1 85 ? -10.855 1.464 16.510 1.00 93.94 85 ALA A N 1
ATOM 687 C CA . ALA A 1 85 ? -11.855 0.468 16.879 1.00 93.94 85 ALA A CA 1
ATOM 688 C C . ALA A 1 85 ? -11.651 -0.041 18.320 1.00 93.94 85 ALA A C 1
ATOM 690 O O . ALA A 1 85 ? -12.615 -0.137 19.079 1.00 93.94 85 ALA A O 1
ATOM 691 N N . LYS A 1 86 ? -10.396 -0.263 18.738 1.00 93.56 86 LYS A N 1
ATOM 692 C CA . LYS A 1 86 ? -10.029 -0.554 20.135 1.00 93.56 86 LYS A CA 1
ATOM 693 C C . LYS A 1 86 ? -10.472 0.548 21.089 1.00 93.56 86 LYS A C 1
ATOM 695 O O . LYS A 1 86 ? -11.035 0.250 22.138 1.00 93.56 86 LYS A O 1
ATOM 700 N N . ALA A 1 87 ? -10.228 1.809 20.736 1.00 94.44 87 ALA A N 1
ATOM 701 C CA . ALA A 1 87 ? -10.615 2.945 21.567 1.00 94.44 87 ALA A CA 1
ATOM 702 C C . ALA A 1 87 ? -12.143 3.057 21.721 1.00 94.44 87 ALA A C 1
ATOM 704 O O . ALA A 1 87 ? -12.619 3.340 22.818 1.00 94.44 87 ALA A O 1
ATOM 705 N N . ILE A 1 88 ? -12.901 2.790 20.651 1.00 95.88 88 ILE A N 1
ATOM 706 C CA . ILE A 1 88 ? -14.372 2.820 20.650 1.00 95.88 88 ILE A CA 1
ATOM 707 C C . ILE A 1 88 ? -14.955 1.664 21.476 1.00 95.88 88 ILE A C 1
ATOM 709 O O . ILE A 1 88 ? -15.835 1.887 22.302 1.00 95.88 88 ILE A O 1
ATOM 713 N N . GLN A 1 89 ? 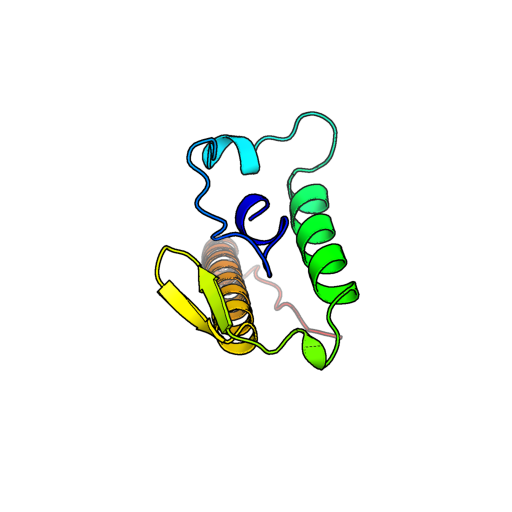-14.455 0.441 21.283 1.00 95.56 89 GLN A N 1
ATOM 714 C CA . GLN A 1 89 ? -14.972 -0.750 21.969 1.00 95.56 89 GLN A CA 1
ATOM 715 C C . GLN A 1 89 ? -14.505 -0.850 23.426 1.00 95.56 89 GLN A C 1
ATOM 717 O O . GLN A 1 89 ? -15.188 -1.460 24.249 1.00 95.56 89 GLN A O 1
ATOM 722 N N . SER A 1 90 ? -13.367 -0.238 23.771 1.00 92.38 90 SER A N 1
ATOM 723 C CA . SER A 1 90 ? -12.817 -0.207 25.128 1.00 92.38 90 SER A CA 1
ATOM 724 C C . SER A 1 90 ? -12.772 -1.614 25.755 1.00 92.38 90 SER A C 1
ATOM 726 O O . SER A 1 90 ? -12.158 -2.520 25.195 1.00 92.38 90 SER A O 1
ATOM 728 N N . LEU A 1 91 ? -13.442 -1.823 26.892 1.00 92.75 91 LEU A N 1
ATOM 729 C CA . LEU A 1 91 ? -13.511 -3.106 27.601 1.00 92.75 91 LEU A CA 1
ATOM 730 C C . LEU A 1 91 ? -14.206 -4.228 26.813 1.00 92.75 91 LEU A C 1
ATOM 732 O O . LEU A 1 91 ? -14.048 -5.388 27.172 1.00 92.75 91 LEU A O 1
ATOM 736 N N . GLN A 1 92 ? -14.981 -3.899 25.776 1.00 94.69 92 GLN A N 1
ATOM 737 C CA . GLN A 1 92 ? -15.642 -4.871 24.896 1.00 94.69 92 GLN A CA 1
ATOM 738 C C . GLN A 1 92 ? -14.776 -5.253 23.688 1.00 94.69 92 GLN A C 1
ATOM 740 O O . GLN A 1 92 ? -15.238 -5.958 22.795 1.00 94.69 92 GLN A O 1
ATOM 745 N N . TRP A 1 93 ? -13.5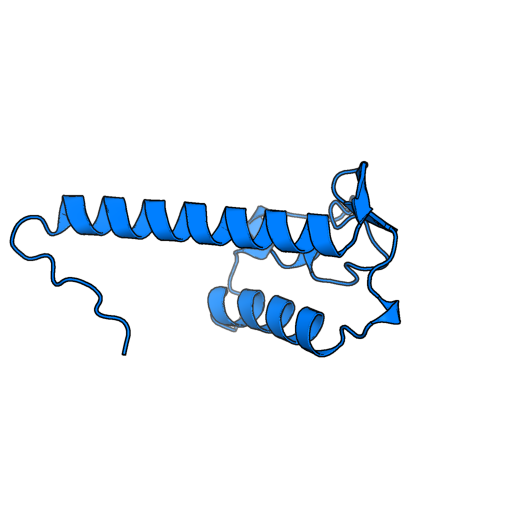39 -4.753 23.604 1.00 94.31 93 TRP A N 1
ATOM 746 C CA . TRP A 1 93 ? -12.645 -5.127 22.519 1.00 94.31 93 TRP A CA 1
ATOM 747 C C . TRP A 1 93 ? -12.197 -6.585 22.656 1.00 94.31 93 TRP A C 1
ATOM 749 O O . TRP A 1 93 ? -11.473 -6.947 23.585 1.00 94.31 93 TRP A O 1
ATOM 759 N N . GLU A 1 94 ? -12.542 -7.397 21.664 1.00 90.44 94 GLU A N 1
ATOM 760 C CA . GLU A 1 94 ? -11.982 -8.731 21.493 1.00 90.44 94 GLU A CA 1
ATOM 761 C C . GLU A 1 94 ? -10.719 -8.649 20.635 1.00 90.44 94 GLU A C 1
ATOM 763 O O . GLU A 1 94 ? -10.701 -8.070 19.547 1.00 90.44 94 GLU A O 1
ATOM 768 N N . THR A 1 95 ? -9.615 -9.200 21.142 1.00 87.19 95 THR A N 1
ATOM 769 C CA . THR A 1 95 ? -8.355 -9.189 20.396 1.00 87.19 95 THR A CA 1
ATOM 770 C C . THR A 1 95 ? -8.486 -10.043 19.145 1.00 87.19 95 THR A C 1
ATOM 772 O O . THR A 1 95 ? -8.891 -11.198 19.214 1.00 87.19 95 THR A O 1
ATOM 775 N N . LEU A 1 96 ? -8.095 -9.473 18.005 1.00 80.62 96 LEU A N 1
ATOM 776 C CA . LEU A 1 96 ? -7.938 -10.210 16.759 1.00 80.62 96 LEU A CA 1
ATOM 777 C C . LEU A 1 96 ? -6.782 -11.204 16.937 1.00 80.62 96 LEU A C 1
ATOM 779 O O . LEU A 1 96 ? -5.613 -10.818 16.887 1.00 80.62 96 LEU A O 1
ATOM 783 N N . TYR A 1 97 ? -7.104 -12.466 17.208 1.00 75.31 97 TYR A N 1
ATOM 784 C CA . TYR A 1 97 ? -6.138 -13.556 17.150 1.00 75.31 97 TYR A CA 1
ATOM 785 C C . TYR A 1 97 ? -5.983 -13.973 15.686 1.00 75.31 97 TYR A C 1
ATOM 787 O O . TYR A 1 97 ? -6.962 -14.334 15.036 1.00 75.31 97 TYR A O 1
ATOM 795 N N . TYR A 1 98 ? -4.760 -13.910 15.162 1.00 55.22 98 TYR A N 1
ATOM 796 C CA . TYR A 1 98 ? -4.427 -14.571 13.903 1.00 55.22 98 TYR A CA 1
ATOM 797 C C . TYR A 1 98 ? -4.423 -16.088 14.167 1.00 55.22 98 TYR A C 1
ATOM 799 O O . TYR A 1 98 ? -3.695 -16.534 15.056 1.00 55.22 98 TYR A O 1
ATOM 807 N N . CYS A 1 99 ? -5.267 -16.852 13.465 1.00 39.00 99 CYS A N 1
ATOM 808 C CA . CYS A 1 99 ? -5.043 -18.290 13.269 1.00 39.00 99 CYS A CA 1
ATOM 809 C C . CYS A 1 99 ? -3.972 -18.490 12.197 1.00 39.00 99 CYS A C 1
ATOM 811 O O . CYS A 1 99 ? -3.978 -17.696 11.228 1.00 39.00 99 CYS A O 1
#